Protein AF-A0A2D9RCF0-F1 (afdb_monomer_lite)

Structure (mmCIF, N/CA/C/O backbone):
data_AF-A0A2D9RCF0-F1
#
_entry.id   AF-A0A2D9RCF0-F1
#
loop_
_atom_site.group_PDB
_atom_site.id
_atom_site.type_symbol
_atom_site.label_atom_id
_atom_site.label_alt_id
_atom_site.label_comp_id
_atom_site.label_asym_id
_atom_site.label_entity_id
_atom_site.label_seq_id
_atom_site.pdbx_PDB_ins_code
_atom_site.Cartn_x
_atom_site.Cartn_y
_atom_site.Cartn_z
_atom_site.occupancy
_atom_site.B_iso_or_equiv
_atom_site.auth_seq_id
_atom_site.auth_comp_id
_atom_site.auth_asym_id
_atom_site.auth_atom_id
_atom_site.pdbx_PDB_model_num
ATOM 1 N N . MET A 1 1 ? 28.303 -3.570 -29.759 1.00 60.34 1 MET A N 1
ATOM 2 C CA . MET A 1 1 ? 27.095 -4.409 -29.938 1.00 60.34 1 MET A CA 1
ATOM 3 C C . MET A 1 1 ? 26.978 -5.490 -28.862 1.00 60.34 1 MET A C 1
ATOM 5 O O . MET A 1 1 ? 25.874 -5.726 -28.399 1.00 60.34 1 MET A O 1
ATOM 9 N N . GLU A 1 2 ? 28.078 -6.097 -28.404 1.00 69.81 2 GLU A N 1
ATOM 10 C CA . GLU A 1 2 ? 28.064 -7.224 -27.446 1.00 69.81 2 GLU A CA 1
ATOM 11 C C . GLU A 1 2 ? 27.440 -6.896 -26.071 1.00 69.81 2 GLU A C 1
ATOM 13 O O . GLU A 1 2 ? 26.753 -7.728 -25.490 1.00 69.81 2 GLU A O 1
ATOM 18 N N . PHE A 1 3 ? 27.576 -5.660 -25.582 1.00 74.56 3 PHE A N 1
ATOM 19 C CA . PHE A 1 3 ? 27.025 -5.245 -24.281 1.00 74.56 3 PHE A CA 1
ATOM 20 C C . PHE A 1 3 ? 25.518 -4.938 -24.285 1.00 74.56 3 PHE A C 1
ATOM 22 O O . PHE A 1 3 ? 24.876 -4.995 -23.237 1.00 74.56 3 PHE A O 1
ATOM 29 N N . ALA A 1 4 ? 24.924 -4.643 -25.446 1.00 77.50 4 ALA A N 1
ATOM 30 C CA . ALA A 1 4 ? 23.499 -4.304 -25.536 1.00 77.50 4 ALA A CA 1
ATOM 31 C C . ALA A 1 4 ? 22.596 -5.524 -25.276 1.00 77.50 4 ALA A C 1
ATOM 33 O O . ALA A 1 4 ? 21.504 -5.384 -24.728 1.00 77.50 4 ALA A O 1
ATOM 34 N N . ILE A 1 5 ? 23.088 -6.724 -25.606 1.00 84.50 5 ILE A N 1
ATOM 35 C CA . ILE A 1 5 ? 22.385 -7.994 -25.384 1.00 84.50 5 ILE A CA 1
ATOM 36 C C . ILE A 1 5 ? 22.249 -8.306 -23.887 1.00 84.50 5 ILE A C 1
ATOM 38 O O . ILE A 1 5 ? 21.257 -8.899 -23.480 1.00 84.50 5 ILE A O 1
ATOM 42 N N . ILE A 1 6 ? 23.205 -7.874 -23.059 1.00 89.31 6 ILE A N 1
ATOM 43 C CA . ILE A 1 6 ? 23.191 -8.095 -21.602 1.00 89.31 6 ILE A CA 1
ATOM 44 C C . ILE A 1 6 ? 22.423 -6.976 -20.884 1.00 89.31 6 ILE A C 1
ATOM 46 O O . ILE A 1 6 ? 21.765 -7.214 -19.873 1.00 89.31 6 ILE A O 1
ATOM 50 N N . ALA A 1 7 ? 22.455 -5.758 -21.428 1.00 89.06 7 ALA A N 1
ATOM 51 C CA . ALA A 1 7 ? 21.727 -4.625 -20.867 1.00 89.06 7 ALA A CA 1
ATOM 52 C C . ALA A 1 7 ? 20.206 -4.863 -20.846 1.00 89.06 7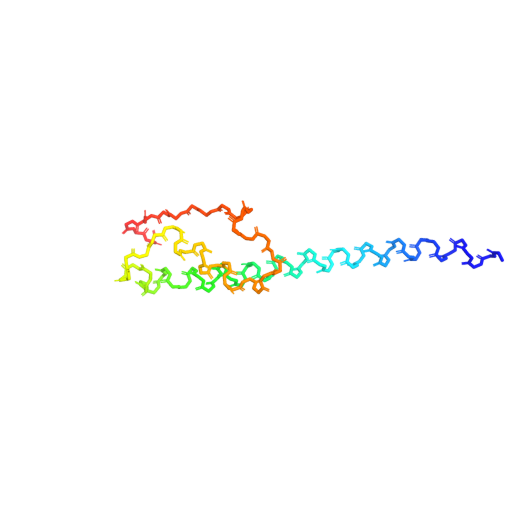 ALA A C 1
ATOM 54 O O . ALA A 1 7 ? 19.549 -4.545 -19.858 1.00 89.06 7 ALA A O 1
ATOM 55 N N . MET A 1 8 ? 19.644 -5.467 -21.897 1.00 88.12 8 MET A N 1
ATOM 56 C CA . MET A 1 8 ? 18.203 -5.731 -21.988 1.00 88.12 8 MET A CA 1
ATOM 57 C C . MET A 1 8 ? 17.653 -6.606 -20.837 1.00 88.12 8 MET A C 1
ATOM 59 O O . MET A 1 8 ? 16.755 -6.137 -20.137 1.00 88.12 8 MET A O 1
ATOM 63 N N . PRO A 1 9 ? 18.166 -7.823 -20.561 1.00 91.31 9 PRO A N 1
ATOM 64 C CA . PRO A 1 9 ? 17.685 -8.633 -19.440 1.00 91.31 9 PRO A CA 1
ATOM 65 C C . PRO A 1 9 ? 17.976 -7.997 -18.072 1.00 91.31 9 PRO A C 1
ATOM 67 O O . PRO A 1 9 ? 17.187 -8.174 -17.145 1.00 91.31 9 PRO A O 1
ATOM 70 N N . PHE A 1 10 ? 19.057 -7.217 -17.943 1.00 92.62 10 PHE A N 1
ATOM 71 C CA . PHE A 1 10 ? 19.351 -6.474 -16.715 1.00 92.62 10 PHE A CA 1
ATOM 72 C C . PHE A 1 10 ? 18.260 -5.445 -16.395 1.00 92.62 10 PHE A C 1
ATOM 74 O O . PHE A 1 10 ? 17.755 -5.419 -15.274 1.00 92.62 10 PHE A O 1
ATOM 81 N N . PHE A 1 11 ? 17.844 -4.638 -17.375 1.00 93.00 11 PHE A N 1
ATOM 82 C CA . PHE A 1 11 ? 16.781 -3.653 -17.160 1.00 93.00 11 PHE A CA 1
ATOM 83 C C . PHE A 1 11 ? 15.421 -4.302 -16.893 1.00 93.00 11 PHE A C 1
ATOM 85 O O . PHE A 1 11 ? 14.671 -3.791 -16.066 1.00 93.00 11 PHE A O 1
ATOM 92 N N . VAL A 1 12 ? 15.123 -5.445 -17.519 1.00 94.56 12 VAL A N 1
ATOM 93 C CA . VAL A 1 12 ? 13.903 -6.214 -17.217 1.00 94.56 12 VAL A CA 1
ATOM 94 C C . VAL A 1 12 ? 13.897 -6.674 -15.759 1.00 94.56 12 VAL A C 1
ATOM 96 O O . VAL A 1 12 ? 12.908 -6.471 -15.057 1.00 94.56 12 VAL A O 1
ATOM 99 N N . MET A 1 13 ? 15.006 -7.240 -15.274 1.00 95.38 13 MET A N 1
ATOM 100 C CA . MET A 1 13 ? 15.120 -7.666 -13.877 1.00 95.38 13 MET A CA 1
ATOM 101 C C . MET A 1 13 ? 15.053 -6.476 -12.911 1.00 95.38 13 MET A C 1
ATOM 103 O O . MET A 1 13 ? 14.400 -6.565 -11.875 1.00 95.38 13 MET A O 1
ATOM 107 N N . LEU A 1 14 ? 15.685 -5.354 -13.261 1.00 96.00 14 LEU A N 1
ATOM 108 C CA . LEU A 1 14 ? 15.672 -4.129 -12.465 1.00 96.00 14 LEU A CA 1
ATOM 109 C C . LEU A 1 14 ? 14.253 -3.563 -12.332 1.00 96.00 14 LEU A C 1
ATOM 111 O O . LEU A 1 14 ? 13.820 -3.287 -11.218 1.00 96.00 14 LEU A O 1
ATOM 115 N N . VAL A 1 15 ? 13.507 -3.433 -13.433 1.00 95.81 15 VAL A N 1
ATOM 116 C CA . VAL A 1 15 ? 12.114 -2.954 -13.392 1.00 95.81 15 VAL A CA 1
ATOM 117 C C . VAL A 1 15 ? 11.230 -3.923 -12.608 1.00 95.81 15 VAL A C 1
ATOM 119 O O . VAL A 1 15 ? 10.466 -3.477 -11.756 1.00 95.81 15 VAL A O 1
ATOM 122 N N . GLY A 1 16 ? 11.392 -5.235 -12.812 1.00 96.50 16 GLY A N 1
ATOM 123 C CA . GLY A 1 16 ? 10.664 -6.242 -12.038 1.00 96.50 16 GLY A CA 1
ATOM 124 C C . GLY A 1 16 ? 10.949 -6.160 -10.533 1.00 96.50 16 GLY A C 1
ATOM 125 O O . GLY A 1 16 ? 10.032 -6.278 -9.724 1.00 96.50 16 GLY A O 1
ATOM 126 N N . LEU A 1 17 ? 12.197 -5.885 -10.140 1.00 96.88 17 LEU A N 1
ATOM 127 C CA . LEU A 1 17 ? 12.550 -5.648 -8.739 1.00 96.88 17 LEU A CA 1
ATOM 128 C C . LEU A 1 17 ? 11.823 -4.416 -8.185 1.00 96.88 17 LEU A C 1
ATOM 130 O O . LEU A 1 17 ? 11.229 -4.497 -7.112 1.00 96.88 17 LEU A O 1
ATOM 134 N N . PHE A 1 18 ? 11.841 -3.296 -8.914 1.00 95.94 18 PHE A N 1
ATOM 135 C CA . PHE A 1 18 ? 11.134 -2.082 -8.497 1.00 95.94 18 PHE A CA 1
ATOM 136 C C . PHE A 1 18 ? 9.633 -2.317 -8.333 1.00 95.94 18 PHE A C 1
ATOM 138 O O . PHE A 1 18 ? 9.041 -1.833 -7.370 1.00 95.94 18 PHE A O 1
ATOM 145 N N . GLU A 1 19 ? 9.026 -3.086 -9.232 1.00 95.25 19 GLU A N 1
ATOM 146 C CA . GLU A 1 19 ? 7.610 -3.436 -9.160 1.00 95.25 19 GLU A CA 1
ATOM 147 C C . GLU A 1 19 ? 7.284 -4.223 -7.884 1.00 95.25 19 GLU A C 1
ATOM 149 O O . GLU A 1 19 ? 6.382 -3.844 -7.133 1.00 95.25 19 GLU A O 1
ATOM 154 N N . ILE A 1 20 ? 8.080 -5.249 -7.567 1.00 95.69 20 ILE A N 1
ATOM 155 C CA . ILE A 1 20 ? 7.917 -6.035 -6.335 1.00 95.69 20 ILE A CA 1
ATOM 156 C C . ILE A 1 20 ? 8.122 -5.155 -5.096 1.00 95.69 20 ILE A C 1
ATOM 158 O O . ILE A 1 20 ? 7.339 -5.245 -4.148 1.00 95.69 20 ILE A O 1
ATOM 162 N N . CYS A 1 21 ? 9.129 -4.276 -5.096 1.00 95.31 21 CYS A N 1
ATOM 163 C CA . CYS A 1 21 ? 9.355 -3.339 -3.995 1.00 95.31 21 CYS A CA 1
ATOM 164 C C . CYS A 1 21 ? 8.140 -2.432 -3.759 1.00 95.31 21 CYS A C 1
ATOM 166 O O . CYS A 1 21 ? 7.728 -2.260 -2.613 1.00 95.31 21 CYS A O 1
ATOM 168 N N . MET A 1 22 ? 7.536 -1.888 -4.819 1.00 91.12 22 MET A N 1
ATOM 169 C CA . MET A 1 22 ? 6.341 -1.044 -4.701 1.00 91.12 22 MET A CA 1
ATOM 170 C C . MET A 1 22 ? 5.144 -1.818 -4.137 1.00 91.12 22 MET A C 1
ATOM 172 O O . MET A 1 22 ? 4.474 -1.323 -3.230 1.00 91.12 22 MET A O 1
ATOM 176 N N . ILE A 1 23 ? 4.912 -3.049 -4.606 1.00 91.31 23 ILE A N 1
ATOM 177 C CA . ILE A 1 23 ? 3.848 -3.919 -4.076 1.00 91.31 23 ILE A CA 1
ATOM 178 C C . ILE A 1 23 ? 4.076 -4.213 -2.587 1.00 91.31 23 ILE A C 1
ATOM 180 O O . ILE A 1 23 ? 3.136 -4.176 -1.788 1.00 91.31 23 ILE A O 1
ATOM 184 N N . PHE A 1 24 ? 5.322 -4.475 -2.192 1.00 92.94 24 PHE A N 1
ATOM 185 C CA . PHE A 1 24 ? 5.660 -4.790 -0.806 1.00 92.94 24 PHE A CA 1
ATOM 186 C C . PHE A 1 24 ? 5.464 -3.587 0.124 1.00 92.94 24 PHE A C 1
ATOM 188 O O . PHE A 1 24 ? 4.908 -3.739 1.213 1.00 92.94 24 PHE A O 1
ATOM 195 N N . ILE A 1 25 ? 5.861 -2.387 -0.318 1.00 90.69 25 ILE A N 1
ATOM 196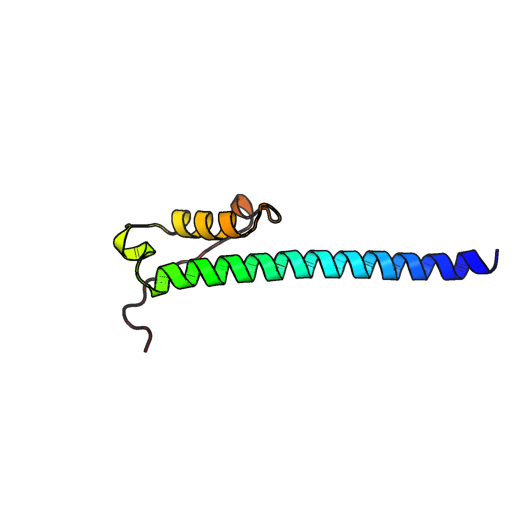 C CA . ILE A 1 25 ? 5.630 -1.137 0.421 1.00 90.69 25 ILE A CA 1
ATOM 197 C C . ILE A 1 25 ? 4.130 -0.922 0.623 1.00 90.69 25 ILE A C 1
ATOM 199 O O . ILE A 1 25 ? 3.687 -0.757 1.757 1.00 90.69 25 ILE A O 1
ATOM 203 N N . ALA A 1 26 ? 3.346 -1.004 -0.453 1.00 88.19 26 ALA A N 1
ATOM 204 C CA . ALA A 1 26 ? 1.896 -0.866 -0.393 1.00 88.19 26 ALA A CA 1
ATOM 205 C C . ALA A 1 26 ? 1.256 -1.850 0.604 1.00 88.19 26 ALA A C 1
ATOM 207 O O . ALA A 1 26 ? 0.427 -1.459 1.426 1.00 88.19 26 ALA A O 1
ATOM 208 N N . THR A 1 27 ? 1.683 -3.114 0.570 1.00 88.50 27 THR A N 1
ATOM 209 C CA . THR A 1 27 ? 1.170 -4.161 1.467 1.00 88.50 27 THR A CA 1
ATOM 210 C C . THR A 1 27 ? 1.538 -3.884 2.923 1.00 88.50 27 THR A C 1
ATOM 212 O O . THR A 1 27 ? 0.665 -3.884 3.787 1.00 88.50 27 THR A O 1
ATOM 215 N N . THR A 1 28 ? 2.806 -3.571 3.196 1.00 90.31 28 THR A N 1
ATOM 216 C CA . THR A 1 28 ? 3.297 -3.327 4.564 1.00 90.31 28 THR A CA 1
ATOM 217 C C . THR A 1 28 ? 2.634 -2.097 5.186 1.00 90.31 28 THR A C 1
ATOM 219 O O . THR A 1 28 ? 2.257 -2.111 6.358 1.00 90.31 28 THR A O 1
ATOM 222 N N . THR A 1 29 ? 2.448 -1.028 4.408 1.00 88.38 29 THR A N 1
ATOM 223 C CA . THR A 1 29 ? 1.760 0.182 4.875 1.00 88.38 29 THR A CA 1
ATOM 224 C C . THR A 1 29 ? 0.286 -0.091 5.187 1.00 88.38 29 THR A C 1
ATOM 226 O O . THR A 1 29 ? -0.210 0.358 6.220 1.00 88.38 29 THR A O 1
ATOM 229 N N . MET A 1 30 ? -0.406 -0.867 4.349 1.00 86.56 30 MET A N 1
ATOM 230 C CA . MET A 1 30 ? -1.792 -1.266 4.610 1.00 86.56 30 MET A CA 1
ATOM 231 C C . MET A 1 30 ? -1.909 -2.132 5.873 1.00 86.56 30 MET A C 1
ATOM 233 O O . MET A 1 30 ? -2.780 -1.888 6.706 1.00 86.56 30 MET A O 1
ATOM 237 N N . GLU A 1 31 ? -1.024 -3.118 6.047 1.00 87.56 31 GLU A N 1
ATOM 238 C CA . GLU A 1 31 ? -0.981 -3.958 7.252 1.00 87.56 31 GLU A CA 1
ATOM 239 C C . GLU A 1 31 ? -0.754 -3.126 8.517 1.00 87.56 31 GLU A C 1
ATOM 241 O O . GLU A 1 31 ? -1.416 -3.355 9.531 1.00 87.56 31 GLU A O 1
ATOM 246 N N . HIS A 1 32 ? 0.124 -2.123 8.450 1.00 88.81 32 HIS A N 1
ATOM 247 C CA . HIS A 1 32 ? 0.350 -1.194 9.553 1.00 88.81 32 HIS A CA 1
ATOM 248 C C . HIS A 1 32 ? -0.917 -0.400 9.908 1.00 88.81 32 HIS A C 1
ATOM 250 O O . HIS A 1 32 ? -1.308 -0.362 11.078 1.00 88.81 32 HIS A O 1
ATOM 256 N N . GLY A 1 33 ? -1.599 0.174 8.909 1.00 85.19 33 GLY A N 1
ATOM 257 C CA . GLY A 1 33 ? -2.846 0.912 9.122 1.00 85.19 33 GLY A CA 1
ATOM 258 C C . GLY A 1 33 ? -3.969 0.041 9.692 1.00 85.19 33 GLY A C 1
ATOM 259 O O . GLY A 1 33 ? -4.670 0.457 10.616 1.00 85.19 33 GLY A O 1
ATOM 260 N N . ILE A 1 34 ? -4.098 -1.200 9.211 1.00 85.94 34 ILE A N 1
ATOM 261 C CA . ILE A 1 34 ? -5.051 -2.181 9.749 1.00 85.94 34 ILE A CA 1
ATOM 262 C C . ILE A 1 34 ? -4.703 -2.549 11.193 1.00 85.94 34 ILE A C 1
ATOM 264 O O . ILE A 1 34 ? -5.601 -2.613 12.031 1.00 85.94 34 ILE A O 1
ATOM 268 N N . ALA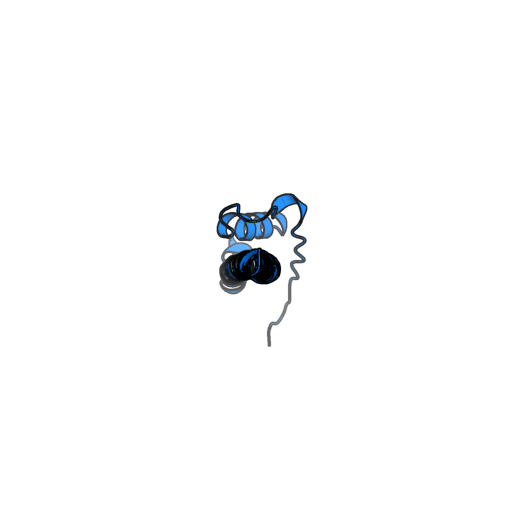 A 1 35 ? -3.428 -2.794 11.505 1.00 88.06 35 ALA A N 1
ATOM 269 C CA . ALA A 1 35 ? -3.001 -3.173 12.848 1.00 88.06 35 ALA A CA 1
ATOM 270 C C . ALA A 1 35 ? -3.308 -2.074 13.878 1.00 88.06 35 ALA A C 1
ATOM 272 O O . ALA A 1 35 ? -3.823 -2.374 14.960 1.00 88.06 35 ALA A O 1
ATOM 273 N N . GLU A 1 36 ? -3.056 -0.810 13.531 1.00 85.56 36 GLU A N 1
ATOM 274 C CA . GLU A 1 36 ? -3.352 0.323 14.410 1.00 85.56 36 GLU A CA 1
ATOM 275 C C . GLU A 1 36 ? -4.862 0.550 14.561 1.00 85.56 36 GLU A C 1
ATOM 277 O O . GLU A 1 36 ? -5.358 0.714 15.678 1.00 85.56 36 GLU A O 1
ATOM 282 N N . ALA A 1 37 ? -5.629 0.467 13.470 1.00 83.38 37 ALA A N 1
ATOM 283 C CA . ALA A 1 37 ? -7.085 0.570 13.537 1.00 83.38 37 ALA A CA 1
ATOM 284 C C . ALA A 1 37 ? -7.709 -0.574 14.357 1.00 83.38 37 ALA A C 1
ATOM 286 O O . ALA A 1 37 ? -8.583 -0.347 15.199 1.00 83.38 37 ALA A O 1
ATOM 287 N N . ALA A 1 38 ? -7.230 -1.808 14.175 1.00 83.69 38 ALA A N 1
ATOM 288 C CA . ALA A 1 38 ? -7.683 -2.973 14.931 1.00 83.69 38 ALA A CA 1
ATOM 289 C C . ALA A 1 38 ? -7.383 -2.838 16.430 1.00 83.69 38 ALA A C 1
ATOM 291 O O . ALA A 1 38 ? -8.178 -3.289 17.259 1.00 83.69 38 ALA A O 1
ATOM 292 N N . ARG A 1 39 ? -6.269 -2.190 16.799 1.00 85.31 39 ARG A N 1
ATOM 293 C CA . ARG A 1 39 ? -5.957 -1.872 18.198 1.00 85.31 39 ARG A CA 1
ATOM 294 C C . ARG A 1 39 ? -7.055 -1.011 18.818 1.00 85.31 39 ARG A C 1
ATOM 296 O O . ARG A 1 39 ? -7.522 -1.363 19.895 1.00 85.31 39 ARG A O 1
ATOM 303 N N . ARG A 1 40 ? -7.531 0.022 18.113 1.00 81.31 40 ARG A N 1
ATOM 304 C CA . ARG A 1 40 ? -8.609 0.908 18.594 1.00 81.31 40 ARG A CA 1
ATOM 305 C C . ARG A 1 40 ? -9.964 0.216 18.747 1.00 81.31 40 ARG A C 1
ATOM 307 O O . ARG A 1 40 ? -10.751 0.586 19.614 1.00 81.31 40 ARG A O 1
ATOM 314 N N . ILE A 1 41 ? -10.240 -0.812 17.938 1.00 79.81 41 ILE A N 1
ATOM 315 C CA . ILE A 1 41 ? -11.410 -1.681 18.155 1.00 79.81 41 ILE A CA 1
ATOM 316 C C . ILE A 1 41 ? -11.237 -2.490 19.445 1.00 79.81 41 ILE A C 1
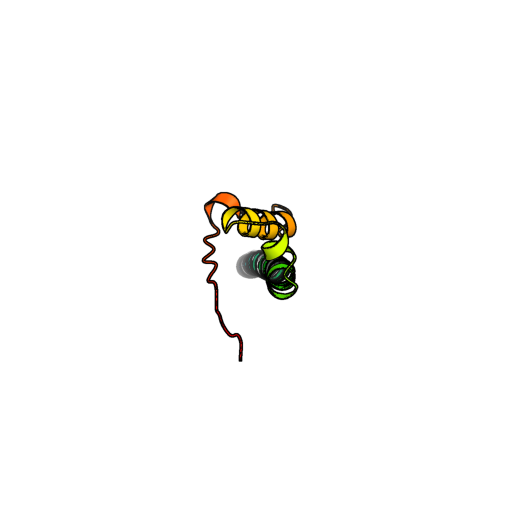ATOM 318 O O . ILE A 1 41 ? -12.166 -2.562 20.245 1.00 79.81 41 ILE A O 1
ATOM 322 N N . ARG A 1 42 ? -10.060 -3.094 19.658 1.00 78.31 42 ARG A N 1
ATOM 323 C CA . ARG A 1 42 ? -9.784 -3.948 20.829 1.00 78.31 42 ARG A CA 1
ATOM 324 C C . ARG A 1 42 ? -9.693 -3.170 22.143 1.00 78.31 42 ARG A C 1
ATOM 326 O O . ARG A 1 42 ? -9.997 -3.739 23.184 1.00 78.31 42 ARG A O 1
ATOM 333 N N . THR A 1 43 ? -9.277 -1.904 22.112 1.00 83.75 43 THR A N 1
ATOM 334 C CA . THR A 1 43 ? -9.254 -1.023 23.294 1.00 83.75 43 THR A CA 1
ATOM 335 C C . THR A 1 43 ? -10.621 -0.428 23.623 1.00 83.75 43 THR A C 1
ATOM 337 O O . THR A 1 43 ? -10.759 0.199 24.666 1.00 83.75 43 THR A O 1
ATOM 340 N N . GLY A 1 44 ? -11.626 -0.613 22.760 1.00 76.19 44 GLY A N 1
ATOM 341 C CA . GLY A 1 44 ? -12.959 -0.043 22.944 1.00 76.19 44 GLY A CA 1
ATOM 342 C C . GLY A 1 44 ? -13.074 1.433 22.552 1.00 76.19 44 GLY A C 1
ATOM 343 O O . GLY A 1 44 ? -14.180 1.957 22.566 1.00 76.19 44 GLY A O 1
ATOM 344 N N . GLU A 1 45 ? -11.996 2.099 22.113 1.00 76.31 45 GLU A N 1
ATOM 345 C CA . GLU A 1 45 ? -12.036 3.513 21.690 1.00 76.31 45 GLU A CA 1
ATOM 346 C C . GLU A 1 45 ? -13.024 3.753 20.537 1.00 76.31 45 GLU A C 1
ATOM 348 O O . GLU A 1 45 ? -13.737 4.758 20.512 1.00 76.31 45 GLU A O 1
ATOM 353 N N . LEU A 1 46 ? -13.106 2.816 19.585 1.00 74.31 46 LEU A N 1
ATOM 354 C CA . LEU A 1 46 ? -14.092 2.892 18.500 1.00 74.31 46 LEU A CA 1
ATOM 355 C C . LEU A 1 46 ? -15.528 2.599 18.977 1.00 74.31 46 LEU A C 1
ATOM 357 O O . LEU A 1 46 ? -16.488 3.073 18.377 1.00 74.31 46 LEU A O 1
ATOM 361 N N . GLN A 1 47 ? -15.679 1.815 20.046 1.00 72.38 47 GLN A N 1
ATOM 362 C CA . GLN A 1 47 ? -16.983 1.408 20.576 1.00 72.38 47 GLN A CA 1
ATOM 363 C C . GLN A 1 47 ? -17.589 2.522 21.442 1.00 72.38 47 GLN A C 1
ATOM 365 O O . GLN A 1 47 ? -18.760 2.852 21.271 1.00 72.38 47 GLN A O 1
ATOM 370 N N . ASP A 1 48 ? -16.776 3.175 22.278 1.00 71.62 48 ASP A N 1
ATOM 371 C CA . ASP A 1 48 ? -17.181 4.325 23.103 1.00 71.62 48 ASP A CA 1
ATOM 372 C C . ASP A 1 48 ? -17.526 5.567 22.267 1.00 71.62 48 ASP A C 1
ATOM 374 O O . ASP A 1 48 ? -18.343 6.392 22.673 1.00 71.62 48 ASP A O 1
ATOM 378 N N . SER A 1 49 ? -16.930 5.704 21.078 1.00 69.06 49 SER A N 1
ATOM 379 C CA . SER A 1 49 ? -17.192 6.826 20.165 1.00 69.06 49 SER A CA 1
ATOM 380 C C . SER A 1 49 ? -18.390 6.614 19.228 1.00 69.06 49 SER A C 1
ATOM 382 O O . SER A 1 49 ? -18.734 7.526 18.476 1.00 69.06 49 SER A O 1
ATOM 384 N N . GLY A 1 50 ? -19.048 5.446 19.261 1.00 66.44 50 GLY A N 1
ATOM 385 C CA . GLY A 1 50 ? -20.164 5.124 18.360 1.00 66.44 50 GLY A CA 1
ATOM 386 C C . GLY A 1 50 ? -19.753 5.011 16.886 1.00 66.44 50 GLY A C 1
ATOM 387 O O . GLY A 1 50 ? -20.570 5.248 15.993 1.00 66.44 50 GLY A O 1
ATOM 388 N N . ALA A 1 51 ? -18.483 4.698 16.620 1.00 68.94 51 ALA A N 1
ATOM 389 C CA . ALA A 1 51 ? -17.918 4.684 15.280 1.00 68.94 51 ALA A CA 1
ATOM 390 C C . ALA A 1 51 ? -18.464 3.516 14.433 1.00 68.94 51 ALA A C 1
ATOM 392 O O . ALA A 1 51 ? -18.535 2.370 14.877 1.00 68.94 51 ALA A O 1
ATOM 393 N N . SER A 1 52 ? -18.842 3.812 13.186 1.00 73.12 52 SER A N 1
ATOM 394 C CA . SER A 1 52 ? -19.344 2.842 12.205 1.00 73.12 52 SER A CA 1
ATOM 395 C C . SER A 1 52 ? -18.216 2.187 11.392 1.00 73.12 52 SER A C 1
ATOM 397 O O . SER A 1 52 ? -17.050 2.581 11.471 1.00 73.12 52 SER A O 1
ATOM 399 N N . ALA A 1 53 ? -18.565 1.205 10.552 1.00 73.94 53 ALA A N 1
ATOM 400 C CA . ALA A 1 53 ? -17.635 0.591 9.602 1.00 73.94 53 ALA A CA 1
ATOM 401 C C . ALA A 1 53 ? -16.971 1.623 8.664 1.00 73.94 53 ALA A C 1
ATOM 403 O O . ALA A 1 53 ? -15.770 1.516 8.407 1.00 73.94 53 ALA A O 1
ATOM 404 N N . GLU A 1 54 ? -17.698 2.657 8.218 1.00 78.06 54 GLU A N 1
ATOM 405 C CA . GLU A 1 54 ? -17.113 3.791 7.487 1.00 78.06 54 GLU A CA 1
ATOM 406 C C . GLU A 1 54 ? -16.025 4.510 8.290 1.00 78.06 54 GLU A C 1
ATOM 408 O O . GLU A 1 54 ? -14.956 4.778 7.752 1.00 78.06 54 GLU A O 1
ATOM 413 N N . SER A 1 55 ? -16.254 4.782 9.577 1.00 78.62 55 SER A N 1
ATOM 414 C CA . SER A 1 55 ? -15.263 5.468 10.415 1.00 78.62 55 SER A CA 1
ATOM 415 C C . SER A 1 55 ? -13.993 4.634 10.592 1.00 78.62 55 SER A C 1
ATOM 417 O O . SER A 1 55 ? -12.888 5.174 10.536 1.00 78.62 55 SE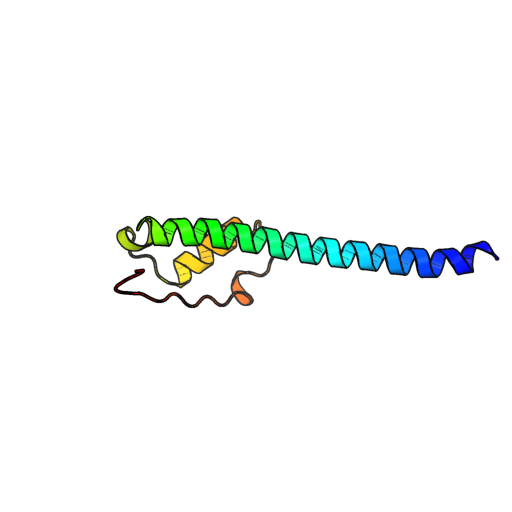R A O 1
ATOM 419 N N . PHE A 1 56 ? -14.130 3.311 10.722 1.00 80.38 56 PHE A N 1
ATOM 420 C CA . PHE A 1 56 ? -12.978 2.412 10.733 1.00 80.38 56 PHE A CA 1
ATOM 421 C C . PHE A 1 56 ? -12.226 2.429 9.398 1.00 80.38 56 PHE A C 1
ATOM 423 O O . PHE A 1 56 ? -10.996 2.477 9.384 1.00 80.38 56 PHE A O 1
ATOM 430 N N . LYS A 1 57 ? -12.950 2.417 8.274 1.00 81.31 57 LYS A N 1
ATOM 431 C CA . LYS A 1 57 ? -12.349 2.501 6.940 1.00 81.31 57 LYS A CA 1
ATOM 432 C C . LYS A 1 57 ? -11.549 3.793 6.778 1.00 81.31 57 LYS A C 1
ATOM 434 O O . LYS A 1 57 ? -10.392 3.716 6.377 1.00 81.31 57 LYS A O 1
ATOM 439 N N . THR A 1 58 ? -12.116 4.942 7.150 1.00 83.38 58 THR A N 1
ATOM 440 C CA . THR A 1 58 ? -11.403 6.229 7.148 1.00 83.38 58 THR A CA 1
ATOM 441 C C . THR A 1 58 ? -10.137 6.154 7.995 1.00 83.38 58 THR A C 1
ATOM 443 O O . THR A 1 58 ? -9.071 6.551 7.538 1.00 83.38 58 THR A O 1
ATOM 446 N N . LEU A 1 59 ? -10.213 5.540 9.179 1.00 81.31 59 LEU A N 1
ATOM 447 C CA . LEU A 1 59 ? -9.059 5.394 10.061 1.00 81.31 59 LEU A CA 1
ATOM 448 C C . LEU A 1 59 ? -7.926 4.571 9.429 1.00 81.31 59 LEU A C 1
ATOM 450 O O . LEU A 1 59 ? -6.757 4.928 9.551 1.00 81.31 59 LEU A O 1
ATOM 454 N N . VAL A 1 60 ? -8.253 3.469 8.750 1.00 82.88 60 VAL A N 1
ATOM 455 C CA . VAL A 1 60 ? -7.259 2.661 8.024 1.00 82.88 60 VAL A CA 1
ATOM 456 C C . VAL A 1 60 ? -6.666 3.460 6.861 1.00 82.88 60 VAL A C 1
ATOM 458 O O . VAL A 1 60 ? -5.448 3.448 6.665 1.00 82.88 60 VAL A O 1
ATOM 461 N N . CYS A 1 61 ? -7.500 4.186 6.115 1.00 83.31 61 CYS A N 1
ATOM 462 C CA . CYS A 1 61 ? -7.055 4.984 4.975 1.00 83.31 61 CYS A CA 1
ATOM 463 C C . CYS A 1 61 ? -6.136 6.147 5.386 1.00 83.31 61 CYS A C 1
ATOM 465 O O . CYS A 1 61 ? -5.106 6.346 4.738 1.00 83.31 61 CYS A O 1
ATOM 467 N N . ASP A 1 62 ? -6.419 6.828 6.500 1.00 83.25 62 ASP A N 1
ATOM 468 C CA . ASP A 1 62 ? -5.564 7.894 7.046 1.00 83.25 62 ASP A CA 1
ATOM 469 C C . ASP A 1 62 ? -4.161 7.382 7.406 1.00 83.25 62 ASP A C 1
ATOM 471 O O . ASP A 1 62 ? -3.159 8.066 7.196 1.00 83.25 62 ASP A O 1
ATOM 475 N N . ASN A 1 63 ? -4.063 6.138 7.886 1.00 79.25 63 ASN A N 1
ATOM 476 C CA . ASN A 1 63 ? -2.786 5.503 8.227 1.00 79.25 63 ASN A CA 1
ATOM 477 C C . ASN A 1 63 ? -2.037 4.919 7.014 1.00 79.25 63 ASN A C 1
ATOM 479 O O . ASN A 1 63 ? -0.946 4.371 7.168 1.00 79.25 63 ASN A O 1
ATOM 483 N N . THR A 1 64 ? -2.593 5.044 5.804 1.00 74.75 64 THR A N 1
ATOM 484 C CA . THR A 1 64 ? -2.012 4.491 4.570 1.00 74.75 64 THR A CA 1
ATOM 485 C C . THR A 1 64 ? -1.232 5.540 3.748 1.00 74.75 64 THR A C 1
ATOM 487 O O . THR A 1 64 ? -0.757 5.261 2.646 1.00 74.75 64 THR A O 1
ATOM 490 N N . PHE A 1 65 ? -1.057 6.759 4.281 1.00 71.31 65 PHE A N 1
ATOM 491 C CA . PHE A 1 65 ? -0.269 7.860 3.689 1.00 71.31 65 PHE A CA 1
ATOM 492 C C . PHE A 1 65 ? -0.647 8.238 2.240 1.00 71.31 65 PHE A C 1
ATOM 494 O O . PHE A 1 65 ? 0.165 8.810 1.515 1.00 71.31 65 PHE A O 1
ATOM 501 N N . GLY A 1 66 ? -1.864 7.914 1.789 1.00 73.00 66 GLY A N 1
ATOM 502 C CA . GLY A 1 66 ? -2.316 8.189 0.418 1.00 73.00 66 GLY A CA 1
ATOM 503 C C . GLY A 1 66 ? -1.600 7.381 -0.674 1.00 73.00 66 GLY A C 1
ATOM 504 O O . GLY A 1 66 ? -1.730 7.703 -1.850 1.00 73.00 66 GLY A O 1
ATOM 505 N N . ILE A 1 67 ? -0.847 6.334 -0.311 1.00 72.38 67 ILE A N 1
ATOM 506 C CA . ILE A 1 67 ? -0.148 5.452 -1.268 1.00 72.38 67 ILE A CA 1
ATOM 507 C C . ILE A 1 67 ? -1.135 4.531 -2.006 1.00 72.38 67 ILE A C 1
ATOM 509 O O . ILE A 1 67 ? -0.855 4.057 -3.107 1.00 72.38 67 ILE A O 1
ATOM 513 N N . LEU A 1 68 ? -2.294 4.272 -1.400 1.00 74.75 68 LEU A N 1
ATOM 514 C CA . LEU A 1 68 ? -3.322 3.377 -1.916 1.00 74.75 68 LEU A CA 1
ATOM 515 C C . LEU A 1 68 ? -4.642 4.115 -2.111 1.00 74.75 68 LEU A C 1
ATOM 517 O O . LEU A 1 68 ? -5.029 4.929 -1.274 1.00 74.75 68 LEU A O 1
ATOM 521 N N . ASP A 1 69 ? -5.372 3.725 -3.158 1.00 75.00 69 ASP A N 1
ATOM 522 C CA . ASP A 1 69 ? -6.764 4.116 -3.418 1.00 75.00 69 ASP A CA 1
ATOM 523 C C . ASP A 1 69 ? -7.719 3.414 -2.433 1.00 75.00 69 ASP A C 1
ATOM 525 O O . ASP A 1 69 ? -8.533 2.549 -2.769 1.00 75.00 69 ASP A O 1
ATOM 529 N N . CYS A 1 70 ? -7.522 3.710 -1.152 1.00 77.12 70 CYS A N 1
ATOM 530 C CA . CYS A 1 70 ? -8.160 3.032 -0.036 1.00 77.12 70 CYS A CA 1
ATOM 531 C C . CYS A 1 70 ? -9.671 3.3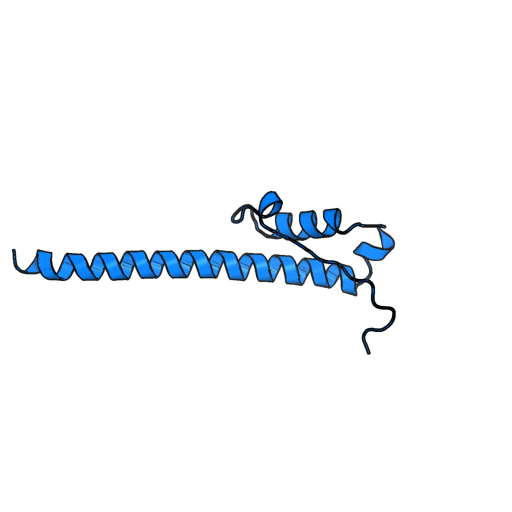18 0.013 1.00 77.12 70 CYS A C 1
ATOM 533 O O . CYS A 1 70 ? -10.457 2.430 0.341 1.00 77.12 70 CYS A O 1
ATOM 535 N N . GLU A 1 71 ? -10.111 4.511 -0.392 1.00 72.19 71 GLU A N 1
ATOM 536 C CA . GLU A 1 71 ? -11.531 4.871 -0.355 1.00 72.19 71 GLU A CA 1
ATOM 537 C C . GLU A 1 71 ? -12.391 4.062 -1.331 1.00 72.19 71 GLU A C 1
ATOM 539 O O . GLU A 1 71 ? -13.482 3.630 -0.961 1.00 72.19 71 GLU A O 1
ATOM 544 N N . GLU A 1 72 ? -11.916 3.772 -2.540 1.00 75.62 72 GLU A N 1
ATOM 545 C CA . GLU A 1 72 ? -12.710 3.018 -3.522 1.00 75.62 72 GLU A CA 1
ATOM 546 C C . GLU A 1 72 ? -12.395 1.518 -3.525 1.00 75.62 72 GLU A C 1
ATOM 548 O O . GLU A 1 72 ? -13.276 0.694 -3.793 1.00 75.62 72 GLU A O 1
ATOM 553 N N . ARG A 1 73 ? -11.153 1.128 -3.204 1.00 79.31 73 ARG A N 1
ATOM 554 C CA . ARG A 1 73 ? -10.692 -0.263 -3.364 1.00 79.31 73 ARG A CA 1
ATOM 555 C C . ARG A 1 73 ? -10.685 -1.071 -2.069 1.00 79.31 73 ARG A C 1
ATOM 557 O O . ARG A 1 73 ? -10.680 -2.302 -2.149 1.00 79.31 73 ARG A O 1
ATOM 564 N N . LEU A 1 74 ? -10.718 -0.432 -0.896 1.00 79.06 74 LEU A N 1
ATOM 565 C CA . LEU A 1 74 ? -10.779 -1.142 0.383 1.00 79.06 74 LEU A CA 1
ATOM 566 C C . LEU A 1 74 ? -12.230 -1.485 0.746 1.00 79.06 74 LEU A C 1
ATOM 568 O O . LEU A 1 74 ? -13.083 -0.608 0.925 1.00 79.06 74 LEU A O 1
ATOM 572 N N . LYS A 1 75 ? -12.493 -2.784 0.909 1.00 78.44 75 LYS A N 1
ATOM 573 C CA . LYS A 1 75 ? -13.722 -3.307 1.513 1.00 78.44 75 LYS A CA 1
ATOM 574 C C . LYS A 1 75 ? -13.396 -3.827 2.904 1.00 78.44 75 LYS A C 1
ATOM 576 O O . LYS A 1 75 ? -12.542 -4.698 3.041 1.00 78.44 75 LYS A O 1
ATOM 581 N N . VAL A 1 76 ? -14.084 -3.301 3.911 1.00 77.12 76 VAL A N 1
ATOM 582 C CA . VAL A 1 76 ? -13.937 -3.728 5.304 1.00 77.12 76 VAL A CA 1
ATOM 583 C C . VAL A 1 76 ? -15.263 -4.300 5.789 1.00 77.12 76 VAL A C 1
ATOM 585 O O . VAL A 1 76 ? -16.310 -3.703 5.560 1.00 77.12 76 VAL A O 1
ATOM 588 N N . ASP A 1 77 ? -15.204 -5.447 6.460 1.00 76.06 77 ASP A N 1
ATOM 589 C CA . ASP A 1 77 ? -16.336 -6.087 7.130 1.00 76.06 77 ASP A CA 1
ATOM 590 C C . ASP A 1 77 ? -16.047 -6.110 8.636 1.00 76.06 77 ASP A C 1
ATOM 592 O O . ASP A 1 77 ? -15.135 -6.803 9.090 1.00 76.06 77 ASP A O 1
ATOM 596 N N . VAL A 1 78 ? -16.775 -5.297 9.404 1.00 74.44 78 VAL A N 1
ATOM 597 C CA . VAL A 1 78 ? -16.630 -5.218 10.864 1.00 74.44 78 VAL A CA 1
ATOM 598 C C . VAL A 1 78 ? -17.727 -6.063 11.496 1.00 74.44 78 VAL A C 1
ATOM 600 O O . VAL A 1 78 ? -18.910 -5.828 11.260 1.00 74.44 78 VAL A O 1
ATOM 603 N N . ARG A 1 79 ? -17.338 -7.044 12.313 1.00 74.81 79 ARG A N 1
ATOM 604 C CA . ARG A 1 79 ? -18.274 -7.922 13.022 1.00 74.81 79 ARG A CA 1
ATOM 605 C C . ARG A 1 79 ? -18.165 -7.713 14.517 1.00 74.81 79 ARG A C 1
ATOM 607 O O . ARG A 1 79 ? -17.064 -7.667 15.064 1.00 74.81 79 ARG A O 1
ATOM 614 N N . VAL A 1 80 ? -19.321 -7.619 15.159 1.00 72.81 80 VAL A N 1
ATOM 615 C CA . VAL A 1 80 ? -19.429 -7.641 16.614 1.00 72.81 80 VAL A CA 1
ATOM 616 C C . VAL A 1 80 ? -19.403 -9.099 17.053 1.00 72.81 80 VAL A C 1
ATOM 618 O O . VAL A 1 80 ? -20.145 -9.923 16.520 1.00 72.81 80 VAL A O 1
ATOM 621 N N . PHE A 1 81 ? -18.531 -9.408 18.003 1.00 71.12 81 PHE A N 1
ATOM 622 C CA . PHE A 1 81 ? -18.476 -10.706 18.656 1.00 71.12 81 PHE A CA 1
ATOM 623 C C . PHE A 1 81 ? -18.750 -10.497 20.142 1.00 71.12 81 PHE A C 1
ATOM 625 O O . PHE A 1 81 ? -18.100 -9.666 20.772 1.00 71.12 81 PHE A O 1
ATOM 632 N N . ASP A 1 82 ? -19.691 -11.258 20.700 1.00 69.38 82 ASP A N 1
ATOM 633 C CA . ASP A 1 82 ? -20.015 -11.215 22.132 1.00 69.38 82 ASP A CA 1
ATOM 634 C C . ASP A 1 82 ? -18.911 -11.838 23.009 1.00 69.38 82 ASP A C 1
ATOM 636 O O . ASP A 1 82 ? -18.885 -11.640 24.222 1.00 69.38 82 ASP A O 1
ATOM 640 N N . ASN A 1 83 ? -17.990 -12.602 22.409 1.00 63.75 83 ASN A N 1
ATOM 641 C CA . ASN A 1 83 ? -16.866 -13.228 23.096 1.00 63.75 83 ASN A CA 1
ATOM 642 C C . ASN A 1 83 ? -15.662 -13.408 22.148 1.00 63.75 83 ASN A C 1
ATOM 644 O O . ASN A 1 83 ? -15.836 -13.838 21.009 1.00 63.75 83 ASN A O 1
ATOM 648 N N . PHE A 1 84 ? -14.453 -13.096 22.631 1.00 65.12 84 PHE A N 1
ATOM 649 C CA . PHE A 1 84 ? -13.174 -13.310 21.928 1.00 65.12 84 PHE A CA 1
ATOM 650 C C . PHE A 1 84 ? -12.372 -14.507 22.480 1.00 65.12 84 PHE A C 1
ATOM 652 O O . PHE A 1 84 ? -11.241 -14.721 22.042 1.00 65.12 84 PHE A O 1
ATOM 659 N N . ALA A 1 85 ? -12.921 -15.226 23.467 1.00 53.78 85 ALA A N 1
ATOM 660 C CA . ALA A 1 85 ? -12.316 -16.412 24.078 1.00 53.78 85 ALA A CA 1
ATOM 661 C C . ALA A 1 85 ? -12.430 -17.663 23.198 1.00 53.78 85 ALA A C 1
ATOM 663 O O . ALA A 1 85 ? -13.478 -17.828 22.530 1.00 53.78 85 ALA A O 1
#

Radius of gyration: 20.04 Å; chains: 1; bounding box: 48×25×54 Å

Secondary structure (DSSP, 8-state):
-TTHHHHHHHHHHHHHHHHHHHHHHHHHHHHHHHHHHHHHHHTTHHHHTT--HHHHHHHHHHTTTTSS-HHHH--------S---

Foldseek 3Di:
DVVVVVVVVVVVVVVVVVVVVLVVLQVVQLVVQLVVLVVCVVVCVCVVVVHDPVNSLVSSCVSSVPSDPSPPPPDDDDDDDPDPD

Sequence (85 aa):
MEFAIIAMPFFVMLVGLFEICMIFIATTTMEHGIAEAARRIRTGELQDSGASAESFKTLVCDNTFGILDCEERLKVDVRVFDNFA

pLDDT: mean 81.26, std 9.36, range [53.78, 96.88]